Protein AF-A0A0F8SYG4-F1 (afdb_monomer_lite)

Radius of gyration: 44.0 Å; chains: 1; bounding box: 85×54×113 Å

Secondary structure (DSSP, 8-state):
--------HHHHHHHHHHHHHHHHHHHHHHTS--S--TTTS-TTSHHHHHHHTGGGHHIIIIIIIIIIIIIHHHHHHHHHHHHHHHHHHHHHHHHHHHHHHHHHHH----HHHHHHHHHHHHHHHHHHHHHHHHH-

Sequence (136 aa):
VEAAGHEPLFILWLPLIVALAGLAIAFVIYYLRAVKLGPLASMKNPIYKLLYKRYYQHEIYTEFFSIGIVYGVIAFLTQVVDVIVDSIVEGIGILTVGIGEELRKVQTGVVQTYATVIIAGVSLLIILVKLIMEVL

Structure (mmCIF, N/CA/C/O backbone):
data_AF-A0A0F8SYG4-F1
#
_entry.id   AF-A0A0F8SYG4-F1
#
loop_
_atom_site.group_PDB
_atom_site.id
_atom_site.type_symbol
_atom_site.label_atom_id
_atom_site.label_alt_id
_atom_site.label_comp_id
_atom_site.label_asym_id
_atom_site.label_entity_id
_atom_site.label_seq_id
_atom_site.pdbx_PDB_ins_code
_atom_site.Cartn_x
_atom_site.Cartn_y
_atom_site.Cartn_z
_atom_site.occupancy
_atom_site.B_iso_or_equiv
_atom_site.auth_seq_id
_atom_site.auth_comp_id
_atom_site.auth_asym_id
_atom_site.auth_atom_id
_atom_site.pdbx_PDB_model_num
ATOM 1 N N . VAL A 1 1 ? 44.915 42.427 -29.649 1.00 48.75 1 VAL A N 1
ATOM 2 C CA . VAL A 1 1 ? 43.768 41.527 -29.395 1.00 48.75 1 VAL A CA 1
ATOM 3 C C . VAL A 1 1 ? 43.508 40.806 -30.698 1.00 48.75 1 VAL A C 1
ATOM 5 O O . VAL A 1 1 ? 42.733 41.304 -31.488 1.00 48.75 1 VAL A O 1
ATOM 8 N N . GLU A 1 2 ? 44.262 39.749 -31.004 1.00 48.88 2 GLU A N 1
ATOM 9 C CA . GLU A 1 2 ? 44.123 39.049 -32.290 1.00 48.88 2 GLU A CA 1
ATOM 10 C C . GLU A 1 2 ? 44.947 37.760 -32.278 1.00 48.88 2 GLU A C 1
ATOM 12 O O . GLU A 1 2 ? 46.169 37.789 -32.370 1.00 48.88 2 GLU A O 1
ATOM 17 N N . ALA A 1 3 ? 44.252 36.641 -32.090 1.00 49.22 3 ALA A N 1
ATOM 18 C CA . ALA A 1 3 ? 44.645 35.295 -32.506 1.00 49.22 3 ALA A CA 1
ATOM 19 C C . ALA A 1 3 ? 43.417 34.389 -32.316 1.00 49.22 3 ALA A C 1
ATOM 21 O O . ALA A 1 3 ? 43.429 33.449 -31.525 1.00 49.22 3 ALA A O 1
ATOM 22 N N . ALA A 1 4 ? 42.308 34.725 -32.984 1.00 56.09 4 ALA A N 1
ATOM 23 C CA . ALA A 1 4 ? 41.201 33.787 -33.125 1.00 56.09 4 ALA A CA 1
ATOM 24 C C . ALA A 1 4 ? 41.700 32.655 -34.036 1.00 56.09 4 ALA A C 1
ATOM 26 O O . ALA A 1 4 ? 41.889 32.845 -35.241 1.00 56.09 4 ALA A O 1
ATOM 27 N N . GLY A 1 5 ? 42.033 31.514 -33.429 1.00 57.94 5 GLY A N 1
ATOM 28 C CA . GLY A 1 5 ? 42.389 30.301 -34.155 1.00 57.94 5 GLY A CA 1
ATOM 29 C C . GLY A 1 5 ? 41.260 29.976 -35.121 1.00 57.94 5 GLY A C 1
ATOM 30 O O . GLY A 1 5 ? 40.111 29.877 -34.709 1.00 57.94 5 GLY A O 1
ATOM 31 N N . HIS A 1 6 ? 41.572 29.888 -36.412 1.00 63.78 6 HIS A N 1
ATOM 32 C CA . HIS A 1 6 ? 40.572 29.556 -37.416 1.00 63.78 6 HIS A CA 1
ATOM 33 C C . HIS A 1 6 ? 40.028 28.164 -37.090 1.00 63.78 6 HIS A C 1
ATOM 35 O O . HIS A 1 6 ? 40.783 27.188 -37.129 1.00 63.78 6 HIS A O 1
ATOM 41 N N . GLU A 1 7 ? 38.739 28.074 -36.754 1.00 68.81 7 GLU A N 1
ATOM 42 C CA . GLU A 1 7 ? 38.042 26.793 -36.650 1.00 68.81 7 GLU A CA 1
ATOM 43 C C . GLU A 1 7 ? 38.329 26.019 -37.949 1.00 68.81 7 GLU A C 1
ATOM 45 O O . GLU A 1 7 ? 38.155 26.582 -39.039 1.00 68.81 7 GLU A O 1
ATOM 50 N N . PRO A 1 8 ? 38.773 24.753 -37.900 1.00 83.12 8 PRO A N 1
ATOM 51 C CA . PRO A 1 8 ? 38.975 23.982 -39.113 1.00 83.12 8 PRO A CA 1
ATOM 52 C C . PRO A 1 8 ? 37.656 23.943 -39.888 1.00 83.12 8 PRO A C 1
ATOM 54 O O . PRO A 1 8 ? 36.673 23.383 -39.402 1.00 83.12 8 PRO A O 1
ATOM 57 N N . LEU A 1 9 ? 37.632 24.510 -41.100 1.00 82.50 9 LEU A N 1
ATOM 58 C CA . LEU A 1 9 ? 36.432 24.570 -41.949 1.00 82.50 9 LEU A CA 1
ATOM 59 C C . LEU A 1 9 ? 35.771 23.191 -42.101 1.00 82.50 9 LEU A C 1
ATOM 61 O O . LEU A 1 9 ? 34.555 23.077 -42.195 1.00 82.50 9 LEU A O 1
ATOM 65 N N . PHE A 1 10 ? 36.567 22.124 -42.056 1.00 84.25 10 PHE A N 1
ATOM 66 C CA . PHE A 1 10 ? 36.082 20.751 -42.050 1.00 84.25 10 PHE A CA 1
ATOM 67 C C . PHE A 1 10 ? 35.112 20.446 -40.897 1.00 84.25 10 PHE A C 1
ATOM 69 O O . PHE A 1 10 ? 34.056 19.871 -41.139 1.00 84.25 10 PHE A O 1
ATOM 76 N N . ILE A 1 11 ? 35.425 20.855 -39.664 1.00 86.12 11 ILE A N 1
ATOM 77 C CA . ILE A 1 11 ? 34.572 20.616 -38.486 1.00 86.12 11 ILE A CA 1
ATOM 78 C C . ILE A 1 11 ? 33.264 21.405 -38.607 1.00 86.12 11 ILE A C 1
ATOM 80 O O . ILE A 1 11 ? 32.211 20.899 -38.226 1.00 86.12 11 ILE A O 1
ATOM 84 N N . LEU A 1 12 ? 33.320 22.602 -39.201 1.00 88.44 12 LEU A N 1
ATOM 85 C CA . LEU A 1 12 ? 32.145 23.437 -39.447 1.00 88.44 12 LEU A CA 1
ATOM 86 C C . LEU A 1 12 ? 31.147 22.760 -40.404 1.00 88.44 12 LEU A C 1
ATOM 88 O O . LEU A 1 12 ? 29.944 22.771 -40.153 1.00 88.44 12 LEU A O 1
ATOM 92 N N . TRP A 1 13 ? 31.636 22.146 -41.486 1.00 92.00 13 TRP A N 1
ATOM 93 C CA . TRP A 1 13 ? 30.783 21.531 -42.514 1.00 92.00 13 TRP A CA 1
ATOM 94 C C . TRP A 1 13 ? 30.441 20.058 -42.252 1.00 92.00 13 TRP A C 1
ATOM 96 O O . TRP A 1 13 ? 29.491 19.536 -42.841 1.00 92.00 13 TRP A O 1
ATOM 106 N N . LEU A 1 14 ? 31.171 19.378 -41.363 1.00 92.75 14 LEU A N 1
ATOM 107 C CA . LEU A 1 14 ? 31.006 17.948 -41.094 1.00 92.75 14 LEU A CA 1
ATOM 108 C C . LEU A 1 14 ? 29.569 17.548 -40.692 1.00 92.75 14 LEU A C 1
ATOM 110 O O . LEU A 1 14 ? 29.062 16.587 -41.274 1.00 92.75 14 LEU A O 1
ATOM 114 N N . PRO A 1 15 ? 28.861 18.258 -39.786 1.00 93.69 15 PRO A N 1
ATOM 115 C CA . PRO A 1 15 ? 27.489 17.897 -39.426 1.00 93.69 15 PRO A CA 1
ATOM 116 C C . PRO A 1 15 ? 26.529 17.972 -40.615 1.00 93.69 15 PRO A C 1
ATOM 118 O O . PRO A 1 15 ? 25.674 17.101 -40.766 1.00 93.69 15 PRO A O 1
ATOM 121 N N . LEU A 1 16 ? 26.696 18.975 -41.488 1.00 94.25 16 LEU A N 1
ATOM 122 C CA . LEU A 1 16 ? 25.871 19.140 -42.684 1.00 94.25 16 LEU A CA 1
ATOM 123 C C . LEU A 1 16 ? 26.106 17.992 -43.671 1.00 94.25 16 LEU A C 1
ATOM 125 O O . LEU A 1 16 ? 25.148 17.410 -44.178 1.00 94.25 16 LEU A O 1
ATOM 129 N N . ILE A 1 17 ? 27.370 17.632 -43.904 1.00 95.12 17 ILE A N 1
ATOM 130 C CA . ILE A 1 17 ? 27.740 16.523 -44.792 1.00 95.12 17 ILE A CA 1
ATOM 131 C C . ILE A 1 17 ? 27.170 15.201 -44.263 1.00 95.12 17 ILE A C 1
ATOM 133 O O . ILE A 1 17 ? 26.552 14.455 -45.021 1.00 95.12 17 ILE A O 1
ATOM 137 N N . VAL A 1 18 ? 27.327 14.920 -42.965 1.00 96.25 18 VAL A N 1
ATOM 138 C CA . VAL A 1 18 ? 26.820 13.687 -42.339 1.00 96.25 18 VAL A CA 1
ATOM 139 C C . VAL A 1 18 ? 25.290 13.640 -42.357 1.00 96.25 18 VAL A C 1
ATOM 141 O O . VAL A 1 18 ? 24.720 12.590 -42.657 1.00 96.25 18 VAL A O 1
ATOM 144 N N . ALA A 1 19 ? 24.614 14.762 -42.102 1.00 96.00 19 ALA A N 1
ATOM 145 C CA . ALA A 1 19 ? 23.157 14.843 -42.165 1.00 96.00 19 ALA A CA 1
ATOM 146 C C . ALA A 1 19 ? 22.630 14.587 -43.587 1.00 96.00 19 ALA A C 1
ATOM 148 O O . ALA A 1 19 ? 21.712 13.784 -43.764 1.00 96.00 19 ALA A O 1
ATOM 149 N N . LEU A 1 20 ? 23.235 15.212 -44.605 1.00 97.00 20 LEU A N 1
ATOM 150 C CA . LEU A 1 20 ? 22.866 14.999 -46.008 1.00 97.00 20 LEU A CA 1
ATOM 151 C C . LEU A 1 20 ? 23.157 13.564 -46.463 1.00 97.00 20 LEU A C 1
ATOM 153 O O . LEU A 1 20 ? 22.326 12.961 -47.141 1.00 97.00 20 LEU A O 1
ATOM 157 N N . ALA A 1 21 ? 24.288 12.988 -46.050 1.00 96.31 21 ALA A N 1
ATOM 158 C CA . ALA A 1 21 ? 24.612 11.591 -46.324 1.00 96.31 21 ALA A CA 1
ATOM 159 C C . ALA A 1 21 ? 23.595 10.638 -45.672 1.00 96.31 21 ALA A C 1
ATOM 161 O O . ALA A 1 21 ? 23.091 9.729 -46.332 1.00 96.31 21 ALA A O 1
ATOM 162 N N . GLY A 1 22 ? 23.233 10.872 -44.407 1.00 95.00 22 GLY A N 1
ATOM 163 C CA . GLY A 1 22 ? 22.210 10.096 -43.704 1.00 95.00 22 GLY A CA 1
ATOM 164 C C . GLY A 1 22 ? 20.837 10.185 -44.376 1.00 95.00 22 GLY A C 1
ATOM 165 O O . GLY A 1 22 ? 20.169 9.164 -44.557 1.00 95.00 22 GLY A O 1
ATOM 166 N N . LEU A 1 23 ? 20.445 11.383 -44.819 1.00 95.62 23 LEU A N 1
ATOM 167 C CA . LEU A 1 23 ? 19.205 11.601 -45.562 1.00 95.62 23 LEU A CA 1
ATOM 168 C C . LEU A 1 23 ? 19.214 10.873 -46.913 1.00 95.62 23 LEU A C 1
ATOM 170 O O . LEU A 1 23 ? 18.232 10.215 -47.254 1.00 95.62 23 LEU A O 1
ATOM 174 N N . ALA A 1 24 ? 20.321 10.943 -47.657 1.00 94.81 24 ALA A N 1
ATOM 175 C CA . ALA A 1 24 ? 20.473 10.237 -48.928 1.00 94.81 24 ALA A CA 1
ATOM 176 C C . ALA A 1 24 ? 20.364 8.713 -48.743 1.00 94.81 24 ALA A C 1
ATOM 178 O O . ALA A 1 24 ? 19.642 8.051 -49.490 1.00 94.81 24 ALA A O 1
ATOM 179 N N . ILE A 1 25 ? 21.007 8.160 -47.708 1.00 92.25 25 ILE A N 1
ATOM 180 C CA . ILE A 1 25 ? 20.910 6.735 -47.356 1.00 92.25 25 ILE A CA 1
ATOM 181 C C . ILE A 1 25 ? 19.456 6.357 -47.038 1.00 92.25 25 ILE A C 1
ATOM 183 O O . ILE A 1 25 ? 18.941 5.374 -47.576 1.00 92.25 25 ILE A O 1
ATOM 187 N N . ALA A 1 26 ? 18.764 7.149 -46.215 1.00 90.81 26 ALA A N 1
ATOM 188 C CA . ALA A 1 26 ? 17.359 6.911 -45.894 1.00 90.81 26 ALA A CA 1
ATOM 189 C C . ALA A 1 26 ? 16.465 6.977 -47.146 1.00 90.81 26 ALA A C 1
ATOM 191 O O . ALA A 1 26 ? 15.603 6.117 -47.329 1.00 90.81 26 ALA A O 1
ATOM 192 N N . PHE A 1 27 ? 16.697 7.939 -48.041 1.00 92.88 27 PHE A N 1
ATOM 193 C CA . PHE A 1 27 ? 15.947 8.078 -49.289 1.00 92.88 27 PHE A CA 1
ATOM 194 C C . PHE A 1 27 ? 16.100 6.843 -50.188 1.00 92.88 27 PHE A C 1
ATOM 196 O O . PHE A 1 27 ? 15.108 6.278 -50.647 1.00 92.88 27 PHE A O 1
ATOM 203 N N . VAL A 1 28 ? 17.325 6.351 -50.382 1.00 92.00 28 VAL A N 1
ATOM 204 C CA . VAL A 1 28 ? 17.577 5.143 -51.186 1.00 92.00 28 VAL A CA 1
ATOM 205 C C . VAL A 1 28 ? 16.905 3.904 -50.576 1.00 92.00 28 VAL A C 1
ATOM 207 O O . VAL A 1 28 ? 16.322 3.088 -51.295 1.00 92.00 28 VAL A O 1
ATOM 210 N N . ILE A 1 29 ? 16.949 3.766 -49.250 1.00 88.44 29 ILE A N 1
ATOM 211 C CA . ILE A 1 29 ? 16.389 2.606 -48.546 1.00 88.44 29 ILE A CA 1
ATOM 212 C C . ILE A 1 29 ? 14.853 2.623 -48.553 1.00 88.44 29 ILE A C 1
ATOM 214 O O . ILE A 1 29 ? 14.239 1.605 -48.872 1.00 88.44 29 ILE A O 1
ATOM 218 N N . TYR A 1 30 ? 14.224 3.754 -48.217 1.00 87.25 30 TYR A N 1
ATOM 219 C CA . TYR A 1 30 ? 12.771 3.830 -48.017 1.00 87.25 30 TYR A CA 1
ATOM 220 C C . TYR A 1 30 ? 11.993 4.237 -49.274 1.00 87.25 30 TYR A C 1
ATOM 222 O O . TYR A 1 30 ? 10.942 3.652 -49.542 1.00 87.25 30 TYR A O 1
ATOM 230 N N . TYR A 1 31 ? 12.490 5.209 -50.050 1.00 89.44 31 TYR A N 1
ATOM 231 C CA . TYR A 1 31 ? 11.798 5.714 -51.243 1.00 89.44 31 TYR A CA 1
ATOM 232 C C . TYR A 1 31 ? 12.076 4.838 -52.466 1.00 89.44 31 TYR A C 1
ATOM 234 O O . TYR A 1 31 ? 11.143 4.325 -53.081 1.00 89.44 31 TYR A O 1
ATOM 242 N N . LEU A 1 32 ? 13.354 4.592 -52.778 1.00 87.12 32 LEU A N 1
ATOM 243 C CA . LEU A 1 32 ? 13.734 3.748 -53.921 1.00 87.12 32 LEU A CA 1
ATOM 244 C C . LEU A 1 32 ? 13.590 2.246 -53.636 1.00 87.12 32 LEU A C 1
ATOM 246 O O . LEU A 1 32 ? 13.665 1.444 -54.564 1.00 87.12 32 LEU A O 1
ATOM 250 N N . ARG A 1 33 ? 13.386 1.855 -52.366 1.00 81.50 33 ARG A N 1
ATOM 251 C CA . ARG A 1 33 ? 13.254 0.454 -51.917 1.00 81.50 33 ARG A CA 1
ATOM 252 C C . ARG A 1 33 ? 14.369 -0.455 -52.450 1.00 81.50 33 ARG A C 1
ATOM 254 O O . ARG A 1 33 ? 14.152 -1.642 -52.687 1.00 81.50 33 ARG A O 1
ATOM 261 N N . ALA A 1 34 ? 15.573 0.093 -52.624 1.00 75.88 34 ALA A N 1
ATOM 262 C CA . ALA A 1 34 ? 16.692 -0.610 -53.250 1.00 75.88 34 ALA A CA 1
ATOM 263 C C . ALA A 1 34 ? 17.232 -1.772 -52.391 1.00 75.88 34 ALA A C 1
ATOM 265 O O . ALA A 1 34 ? 17.929 -2.649 -52.897 1.00 75.88 34 ALA A O 1
ATOM 266 N N . VAL A 1 35 ? 16.904 -1.800 -51.092 1.00 78.00 35 VAL A N 1
ATOM 267 C CA . VAL A 1 35 ? 17.412 -2.779 -50.123 1.00 78.00 35 VAL A CA 1
ATOM 268 C C . VAL A 1 35 ? 16.265 -3.575 -49.503 1.00 78.00 35 VAL A C 1
ATOM 270 O O . VAL A 1 35 ? 15.316 -3.016 -48.951 1.00 78.00 35 VAL A O 1
ATOM 273 N N . LYS A 1 36 ? 16.374 -4.908 -49.524 1.00 75.25 36 LYS A N 1
ATOM 274 C CA . LYS A 1 36 ? 15.452 -5.798 -48.805 1.00 75.25 36 LYS A CA 1
ATOM 275 C C . LYS A 1 36 ? 15.772 -5.771 -47.308 1.00 75.25 36 LYS A C 1
ATOM 277 O O . LYS A 1 36 ? 16.655 -6.483 -46.842 1.00 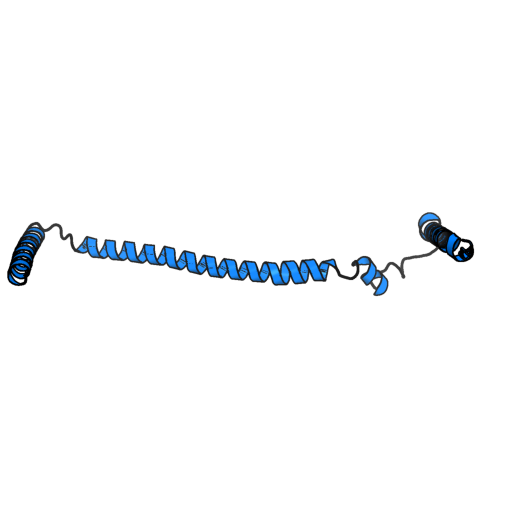75.25 36 LYS A O 1
ATOM 282 N N . LEU A 1 37 ? 15.017 -4.982 -46.547 1.00 75.00 37 LEU A N 1
ATOM 283 C CA . LEU A 1 37 ? 15.152 -4.860 -45.087 1.00 75.00 37 LEU A CA 1
ATOM 284 C C . LEU A 1 37 ? 14.709 -6.103 -44.302 1.00 75.00 37 LEU A C 1
ATOM 286 O O . LEU A 1 37 ? 14.980 -6.170 -43.111 1.00 75.00 37 LEU A O 1
ATOM 290 N N . GLY A 1 38 ? 14.048 -7.081 -44.927 1.00 73.12 38 GLY A N 1
ATOM 291 C CA . GLY A 1 38 ? 13.434 -8.228 -44.237 1.00 73.12 38 GLY A CA 1
ATOM 292 C C . GLY A 1 38 ? 14.320 -8.935 -43.192 1.00 73.12 38 GLY A C 1
ATOM 293 O O . GLY A 1 38 ? 13.833 -9.197 -42.094 1.00 73.12 38 GLY A O 1
ATOM 294 N N . PRO A 1 39 ? 15.610 -9.215 -43.466 1.00 71.31 39 PRO A N 1
ATOM 295 C CA . PRO A 1 39 ? 16.501 -9.836 -42.482 1.00 71.31 39 PRO A CA 1
ATOM 296 C C . PRO A 1 39 ? 16.986 -8.871 -41.386 1.00 71.31 39 PRO A C 1
ATOM 298 O O . PRO A 1 39 ? 17.193 -9.293 -40.249 1.00 71.31 39 PRO A O 1
ATOM 301 N N . LEU A 1 40 ? 17.175 -7.584 -41.709 1.00 75.50 40 LEU A N 1
ATOM 302 C CA . LEU A 1 40 ? 17.696 -6.574 -40.777 1.00 75.50 40 LEU A CA 1
ATOM 303 C C . LEU A 1 40 ? 16.607 -6.011 -39.856 1.00 75.50 40 LEU A C 1
ATOM 305 O O . LEU A 1 40 ? 16.849 -5.832 -38.667 1.00 75.50 40 LEU A O 1
ATOM 309 N N . ALA A 1 41 ? 15.408 -5.778 -40.384 1.00 79.19 41 ALA A N 1
ATOM 310 C CA . ALA A 1 41 ? 14.231 -5.300 -39.664 1.00 79.19 41 ALA A CA 1
ATOM 311 C C . ALA A 1 41 ? 13.399 -6.470 -39.109 1.00 79.19 41 ALA A C 1
ATOM 313 O O . ALA A 1 41 ? 12.175 -6.500 -39.216 1.00 79.19 41 ALA A O 1
ATOM 314 N N . SER A 1 42 ? 14.077 -7.476 -38.558 1.00 82.88 42 SER A N 1
ATOM 315 C CA . SER A 1 42 ? 13.444 -8.657 -37.977 1.00 82.88 42 SER A CA 1
ATOM 316 C C . SER A 1 42 ? 13.583 -8.649 -36.463 1.00 82.88 42 SER A C 1
ATOM 318 O O . SER A 1 42 ? 14.665 -8.401 -35.935 1.00 82.88 42 SER A O 1
ATOM 320 N N . MET A 1 43 ? 12.521 -9.038 -35.753 1.00 80.94 43 MET A N 1
ATOM 321 C CA . MET A 1 43 ? 12.548 -9.245 -34.295 1.00 80.94 43 MET A CA 1
ATOM 322 C C . MET A 1 43 ? 13.517 -10.347 -33.847 1.00 80.94 43 MET A C 1
ATOM 324 O O . MET A 1 43 ? 13.833 -10.442 -32.662 1.00 80.94 43 MET A O 1
ATOM 328 N N . LYS A 1 44 ? 14.007 -11.171 -34.785 1.00 85.81 44 LYS A N 1
ATOM 329 C CA . LYS A 1 44 ? 15.073 -12.149 -34.530 1.00 85.81 44 LYS A CA 1
ATOM 330 C C . LYS A 1 44 ? 16.452 -11.495 -34.390 1.00 85.81 44 LYS A C 1
ATOM 332 O O . LYS A 1 44 ? 17.331 -12.093 -33.780 1.00 85.81 44 LYS A O 1
ATOM 337 N N . ASN A 1 45 ? 16.654 -10.292 -34.935 1.00 87.00 45 ASN A N 1
ATOM 338 C CA . ASN A 1 45 ? 17.909 -9.565 -34.792 1.00 87.00 45 ASN A CA 1
ATOM 339 C C . ASN A 1 45 ? 17.952 -8.874 -33.412 1.00 87.00 45 ASN A C 1
ATOM 341 O O . ASN A 1 45 ? 17.095 -8.028 -33.132 1.00 87.00 45 ASN A O 1
ATOM 345 N N . PRO A 1 46 ? 18.940 -9.188 -32.553 1.00 87.75 46 PRO A N 1
ATOM 346 C CA . PRO A 1 46 ? 19.020 -8.630 -31.205 1.00 87.75 46 PRO A CA 1
ATOM 347 C C . PRO A 1 46 ? 19.200 -7.106 -31.193 1.00 87.75 46 PRO A C 1
ATOM 349 O O . PRO A 1 46 ? 18.638 -6.444 -30.323 1.00 87.75 46 PRO A O 1
ATOM 352 N N . ILE A 1 47 ? 19.914 -6.535 -32.170 1.00 89.25 47 ILE A N 1
ATOM 353 C CA . ILE A 1 47 ? 20.150 -5.085 -32.265 1.00 89.25 47 ILE A CA 1
ATOM 354 C C . ILE A 1 47 ? 18.854 -4.367 -32.637 1.00 89.25 47 ILE A C 1
ATOM 356 O O . ILE A 1 47 ? 18.465 -3.400 -31.985 1.00 89.25 47 ILE A O 1
ATOM 360 N N . TYR A 1 48 ? 18.150 -4.873 -33.654 1.00 89.12 48 TYR A N 1
ATOM 361 C CA . TYR A 1 48 ? 16.859 -4.318 -34.054 1.00 89.12 48 TYR A CA 1
ATOM 362 C C . TYR A 1 48 ? 15.847 -4.412 -32.912 1.00 89.12 48 TYR A C 1
ATOM 364 O O . TYR A 1 48 ? 15.181 -3.429 -32.609 1.00 89.12 48 TYR A O 1
ATOM 372 N N . LYS A 1 49 ? 15.786 -5.556 -32.218 1.00 90.88 49 LYS A N 1
ATOM 373 C CA . LYS A 1 49 ? 14.916 -5.751 -31.053 1.00 90.88 49 LYS A CA 1
ATOM 374 C C . LYS A 1 49 ? 15.225 -4.760 -29.925 1.00 90.88 49 LYS A C 1
ATOM 376 O O . LYS A 1 49 ? 14.292 -4.210 -29.347 1.00 90.88 49 LYS A O 1
ATOM 381 N N . LEU A 1 50 ? 16.504 -4.522 -29.622 1.00 92.25 50 LEU A N 1
ATOM 382 C CA . LEU A 1 50 ? 16.932 -3.571 -28.591 1.00 92.25 50 LEU A CA 1
ATOM 383 C C . LEU A 1 50 ? 16.503 -2.136 -28.929 1.00 92.25 50 LEU A C 1
ATOM 385 O O . LEU A 1 50 ? 15.899 -1.465 -28.093 1.00 92.25 50 LEU A O 1
ATOM 389 N N . LEU A 1 51 ? 16.776 -1.687 -30.158 1.00 91.56 51 LEU A N 1
ATOM 390 C CA . LEU A 1 51 ? 16.397 -0.351 -30.629 1.00 91.56 51 LEU A CA 1
ATOM 391 C C . LEU A 1 51 ? 14.874 -0.193 -30.713 1.00 91.56 51 LEU A C 1
ATOM 393 O O . LEU A 1 51 ? 14.332 0.821 -30.280 1.00 91.56 51 LEU A O 1
ATOM 397 N N . TYR A 1 52 ? 14.177 -1.217 -31.212 1.00 91.06 52 TYR A N 1
ATOM 398 C CA . TYR A 1 52 ? 12.719 -1.240 -31.311 1.00 91.06 52 TYR A CA 1
ATOM 399 C C . TYR A 1 52 ? 12.055 -1.129 -29.936 1.00 91.06 52 TYR A C 1
ATOM 401 O O . TYR A 1 52 ? 11.126 -0.344 -29.760 1.00 91.06 52 TYR A O 1
ATOM 409 N N . LYS A 1 53 ? 12.575 -1.852 -28.938 1.00 91.94 53 LYS A N 1
ATOM 410 C CA . LYS A 1 53 ? 12.123 -1.762 -27.542 1.00 91.94 53 LYS A CA 1
ATOM 411 C C . LYS A 1 53 ? 12.668 -0.545 -26.790 1.00 91.94 53 LYS A C 1
ATOM 413 O O . LYS A 1 53 ? 12.565 -0.498 -25.570 1.00 91.94 53 LYS A O 1
ATOM 418 N N . ARG A 1 54 ? 13.265 0.437 -27.478 1.00 91.31 54 ARG A N 1
ATOM 419 C CA . ARG A 1 54 ? 13.833 1.651 -26.861 1.00 91.31 54 ARG A CA 1
ATOM 420 C C . ARG A 1 54 ? 14.723 1.310 -25.658 1.00 91.31 54 ARG A C 1
ATOM 422 O O . ARG A 1 54 ? 14.538 1.840 -24.567 1.00 91.31 54 ARG A O 1
ATOM 429 N N . TYR A 1 55 ? 15.644 0.367 -25.851 1.00 91.88 55 TYR A N 1
ATOM 430 C CA . TYR A 1 55 ? 16.566 -0.117 -24.816 1.00 91.88 55 TYR A CA 1
ATOM 431 C C . TYR A 1 55 ? 15.891 -0.743 -23.581 1.00 91.88 55 TYR A C 1
ATOM 433 O O . TYR A 1 55 ? 16.482 -0.761 -22.507 1.00 91.88 55 TYR A O 1
ATOM 441 N N . TYR A 1 56 ? 14.675 -1.282 -23.727 1.00 92.25 56 TYR A N 1
ATOM 442 C CA . TYR A 1 56 ? 13.870 -1.847 -22.632 1.00 92.25 56 TYR A CA 1
ATOM 443 C C . TYR A 1 56 ? 13.578 -0.851 -21.501 1.00 92.25 56 TYR A C 1
ATOM 445 O O . TYR A 1 56 ? 13.283 -1.235 -20.369 1.00 92.25 56 TYR A O 1
ATOM 453 N N . GLN A 1 57 ? 13.677 0.449 -21.791 1.00 92.50 57 GLN A N 1
ATOM 454 C CA . GLN A 1 57 ? 13.497 1.490 -20.789 1.00 92.50 57 GLN A CA 1
ATOM 455 C C . GLN A 1 57 ? 12.092 1.421 -20.175 1.00 92.50 57 GLN A C 1
ATOM 457 O O . GLN A 1 57 ? 11.935 1.568 -18.966 1.00 92.50 57 GLN A O 1
ATOM 462 N N . HIS A 1 58 ? 11.070 1.165 -20.992 1.00 92.00 58 HIS A N 1
ATOM 463 C CA . HIS A 1 58 ? 9.696 1.085 -20.509 1.00 92.00 58 HIS A CA 1
ATOM 464 C C . HIS A 1 58 ? 9.470 -0.136 -19.610 1.00 92.00 58 HIS A C 1
ATOM 466 O O . HIS A 1 58 ? 8.935 0.005 -18.512 1.00 92.00 58 HIS A O 1
ATOM 472 N N . GLU A 1 59 ? 9.933 -1.313 -20.027 1.00 91.69 59 GLU A N 1
ATOM 473 C CA . GLU A 1 59 ? 9.788 -2.552 -19.260 1.00 91.69 59 GLU A CA 1
ATOM 474 C C . GLU A 1 59 ? 10.508 -2.472 -17.905 1.00 91.69 59 GLU A C 1
ATOM 476 O O . GLU A 1 59 ? 9.990 -2.925 -16.886 1.00 91.69 59 GLU A O 1
ATOM 481 N N . ILE A 1 60 ? 11.682 -1.836 -17.853 1.00 92.12 60 ILE A N 1
ATOM 482 C CA . ILE A 1 60 ? 12.420 -1.677 -16.595 1.00 92.12 60 ILE A CA 1
ATOM 483 C C . ILE A 1 60 ? 11.714 -0.669 -15.678 1.00 92.12 60 ILE A C 1
ATOM 485 O O . ILE A 1 60 ? 11.395 -0.983 -14.532 1.00 92.12 60 ILE A O 1
ATOM 489 N N . TYR A 1 61 ? 11.456 0.553 -16.144 1.00 91.00 61 TYR A N 1
ATOM 490 C CA . TYR A 1 61 ? 10.968 1.610 -15.250 1.00 91.00 61 TYR A CA 1
ATOM 491 C C . TYR A 1 61 ? 9.474 1.509 -14.944 1.00 91.00 61 TYR A C 1
ATOM 493 O O . TYR A 1 61 ? 9.043 1.751 -13.813 1.00 91.00 61 TYR A O 1
ATOM 501 N N . THR A 1 62 ? 8.665 1.174 -15.940 1.00 90.31 62 THR A N 1
ATOM 502 C CA . THR A 1 62 ? 7.214 1.136 -15.777 1.00 90.31 62 THR A CA 1
ATOM 503 C C . THR A 1 62 ? 6.766 -0.225 -15.270 1.00 90.31 62 THR A C 1
ATOM 505 O O . THR A 1 62 ? 6.156 -0.298 -14.205 1.00 90.31 62 THR A O 1
ATOM 508 N N . GLU A 1 63 ? 7.089 -1.307 -15.977 1.00 92.12 63 GLU A N 1
ATOM 509 C CA . GLU A 1 63 ? 6.572 -2.629 -15.604 1.00 92.12 63 GLU A CA 1
ATOM 510 C C . GLU A 1 63 ? 7.249 -3.162 -14.338 1.00 92.12 63 GLU A C 1
ATOM 512 O O . GLU A 1 63 ? 6.566 -3.527 -13.381 1.00 92.12 63 GLU A O 1
ATOM 517 N N . PHE A 1 64 ? 8.582 -3.158 -14.285 1.00 91.62 64 PHE A N 1
ATOM 518 C CA . PHE A 1 64 ? 9.298 -3.725 -13.144 1.00 91.62 64 PHE A CA 1
ATOM 519 C C . PHE A 1 64 ? 9.271 -2.809 -11.911 1.00 91.62 64 PHE A C 1
ATOM 521 O O . PHE 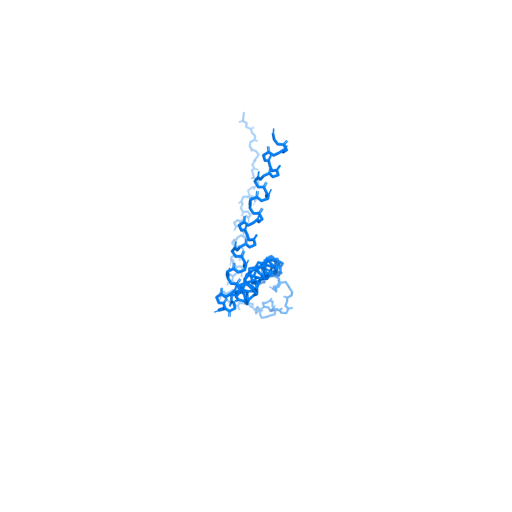A 1 64 ? 8.807 -3.225 -10.849 1.00 91.62 64 PHE A O 1
ATOM 528 N N . PHE A 1 65 ? 9.725 -1.557 -12.029 1.00 92.50 65 PHE A N 1
ATOM 529 C CA . PHE A 1 65 ? 9.783 -0.664 -10.866 1.00 92.50 65 PHE A CA 1
ATOM 530 C C . PHE A 1 65 ? 8.406 -0.151 -10.441 1.00 92.50 65 PHE A C 1
ATOM 532 O O . PHE A 1 65 ? 8.033 -0.296 -9.278 1.00 92.50 65 PHE A O 1
ATOM 539 N N . SER A 1 66 ? 7.647 0.457 -11.355 1.00 93.19 66 SER A N 1
ATOM 540 C CA . SER A 1 66 ? 6.410 1.147 -10.970 1.00 93.19 66 SER A CA 1
ATOM 541 C C . SER A 1 66 ? 5.286 0.163 -10.636 1.00 93.19 66 SER A C 1
ATOM 543 O O . SER A 1 66 ? 4.685 0.257 -9.569 1.00 93.19 66 SER A O 1
ATOM 545 N N . ILE A 1 67 ? 5.008 -0.803 -11.514 1.00 92.06 67 ILE A N 1
ATOM 546 C CA . ILE A 1 67 ? 3.924 -1.772 -11.297 1.00 92.06 67 ILE A CA 1
ATOM 547 C C . ILE A 1 67 ? 4.381 -2.896 -10.361 1.00 92.06 67 ILE A C 1
ATOM 549 O O . ILE A 1 67 ? 3.703 -3.192 -9.381 1.00 92.06 67 ILE A O 1
ATOM 553 N N . GLY A 1 68 ? 5.535 -3.509 -10.632 1.00 89.75 68 GLY A N 1
ATOM 554 C CA . GLY A 1 68 ? 6.013 -4.646 -9.846 1.00 89.75 68 GLY A CA 1
ATOM 555 C C . GLY A 1 68 ? 6.323 -4.281 -8.395 1.00 89.75 68 GLY A C 1
ATOM 556 O O . GLY A 1 68 ? 5.807 -4.910 -7.473 1.00 89.75 68 GLY A O 1
ATOM 557 N N . ILE A 1 69 ? 7.156 -3.260 -8.189 1.00 90.81 69 ILE A N 1
ATOM 558 C CA . ILE A 1 69 ? 7.644 -2.914 -6.850 1.00 90.81 69 ILE A CA 1
ATOM 559 C C . ILE A 1 69 ? 6.724 -1.899 -6.180 1.00 90.81 69 ILE A C 1
ATOM 561 O O . ILE A 1 69 ? 6.174 -2.181 -5.119 1.00 90.81 69 ILE A O 1
ATOM 565 N N . VAL A 1 70 ? 6.550 -0.716 -6.772 1.00 93.06 70 VAL A N 1
ATOM 566 C CA . VAL A 1 70 ? 5.871 0.393 -6.085 1.00 93.06 70 VAL A CA 1
ATOM 567 C C . VAL A 1 70 ? 4.397 0.071 -5.858 1.00 93.06 70 VAL A C 1
ATOM 569 O O . VAL A 1 70 ? 3.933 0.116 -4.720 1.00 93.06 70 VAL A O 1
ATOM 572 N N . TYR A 1 71 ? 3.668 -0.302 -6.911 1.00 94.56 71 TYR A N 1
ATOM 573 C CA . TYR A 1 71 ? 2.247 -0.617 -6.787 1.00 94.56 71 TYR A CA 1
ATOM 574 C C . TYR A 1 71 ? 2.014 -1.866 -5.930 1.00 94.56 71 TYR A C 1
ATOM 576 O O . TYR A 1 71 ? 1.148 -1.843 -5.060 1.00 94.56 71 TYR A O 1
ATOM 584 N N . GLY A 1 72 ? 2.821 -2.918 -6.107 1.00 92.25 72 GLY A N 1
ATOM 585 C CA . GLY A 1 72 ? 2.729 -4.136 -5.298 1.00 92.25 72 GLY A CA 1
ATOM 586 C C . GLY A 1 72 ? 2.920 -3.884 -3.798 1.00 92.25 72 GLY A C 1
ATOM 587 O O . GLY A 1 72 ? 2.124 -4.354 -2.985 1.00 92.25 72 GLY A O 1
ATOM 588 N N . VAL A 1 73 ? 3.932 -3.095 -3.422 1.00 94.19 73 VAL A N 1
ATOM 589 C CA . VAL A 1 73 ? 4.202 -2.758 -2.014 1.00 94.19 73 VAL A CA 1
ATOM 590 C C . VAL A 1 73 ? 3.107 -1.867 -1.434 1.00 94.19 73 VAL A C 1
ATOM 592 O O . VAL A 1 73 ? 2.639 -2.128 -0.327 1.00 94.19 73 VAL A O 1
ATOM 595 N N . ILE A 1 74 ? 2.681 -0.835 -2.168 1.00 95.44 74 ILE A N 1
ATOM 596 C CA . ILE A 1 74 ? 1.628 0.069 -1.694 1.00 95.44 74 ILE A CA 1
ATOM 597 C C . ILE A 1 74 ? 0.320 -0.698 -1.507 1.00 95.44 74 ILE A C 1
ATOM 599 O O . ILE A 1 74 ? -0.273 -0.587 -0.441 1.00 95.44 74 ILE A O 1
ATOM 603 N N . ALA A 1 75 ? -0.085 -1.514 -2.484 1.00 95.25 75 ALA A N 1
ATOM 604 C CA . ALA A 1 75 ? -1.312 -2.303 -2.406 1.00 95.25 75 ALA A CA 1
ATOM 605 C C . ALA A 1 75 ? -1.305 -3.266 -1.207 1.00 95.25 75 ALA A C 1
ATOM 607 O O . ALA A 1 75 ? -2.306 -3.390 -0.503 1.00 95.25 75 ALA A O 1
ATOM 608 N N . PHE A 1 76 ? -0.166 -3.911 -0.939 1.00 95.88 76 PHE A N 1
ATOM 609 C CA . PHE A 1 76 ? -0.020 -4.772 0.232 1.00 95.88 76 PHE A CA 1
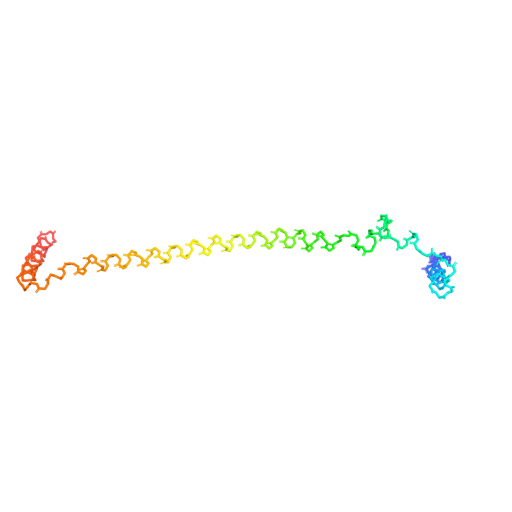ATOM 610 C C . PHE A 1 76 ? -0.145 -3.983 1.541 1.00 95.88 76 PHE A C 1
ATOM 612 O O . PHE A 1 76 ? -0.893 -4.384 2.431 1.00 95.88 76 PHE A O 1
ATOM 619 N N . LEU A 1 77 ? 0.552 -2.849 1.662 1.00 96.19 77 LEU A N 1
ATOM 620 C CA . LEU A 1 77 ? 0.491 -2.026 2.871 1.00 96.19 77 LEU A CA 1
ATOM 621 C C . LEU A 1 77 ? -0.913 -1.473 3.116 1.00 96.19 77 LEU A C 1
ATOM 623 O O . LEU A 1 77 ? -1.380 -1.519 4.252 1.00 96.19 77 LEU A O 1
ATOM 627 N N . THR A 1 78 ? -1.599 -0.992 2.076 1.00 96.25 78 THR A N 1
ATOM 628 C CA . THR A 1 78 ? -2.975 -0.500 2.212 1.00 96.25 78 THR A CA 1
ATOM 629 C C . THR A 1 78 ? -3.911 -1.618 2.644 1.00 96.25 78 THR A C 1
ATOM 631 O O . THR A 1 78 ? -4.667 -1.429 3.584 1.00 96.25 78 THR A O 1
ATOM 634 N N . GLN A 1 79 ? -3.786 -2.813 2.060 1.00 97.12 79 GLN A N 1
ATOM 635 C CA . GLN A 1 79 ? -4.609 -3.956 2.454 1.00 97.12 79 GLN A CA 1
ATOM 636 C C . GLN A 1 79 ? -4.380 -4.362 3.917 1.00 97.12 79 GLN A C 1
ATOM 638 O O . GLN A 1 79 ? -5.336 -4.676 4.623 1.00 97.12 79 GLN A O 1
ATOM 643 N N . VAL A 1 80 ? -3.131 -4.355 4.393 1.00 97.38 80 VAL A N 1
ATOM 644 C CA . VAL A 1 80 ? -2.830 -4.655 5.802 1.00 97.38 80 VAL A CA 1
ATOM 645 C C . VAL A 1 80 ? -3.462 -3.616 6.725 1.00 97.38 80 VAL A C 1
ATOM 647 O O . VAL A 1 80 ? -4.064 -3.985 7.731 1.00 97.38 80 VAL A O 1
ATOM 650 N N . VAL A 1 81 ? -3.339 -2.331 6.389 1.00 97.31 81 VAL A N 1
ATOM 651 C CA . VAL A 1 81 ? -3.926 -1.249 7.188 1.00 97.31 81 VAL A CA 1
ATOM 652 C C . VAL A 1 81 ? -5.449 -1.354 7.210 1.00 97.31 81 VAL A C 1
ATOM 654 O O . VAL A 1 81 ? -6.021 -1.305 8.296 1.00 97.31 81 VAL A O 1
ATOM 657 N N . ASP A 1 82 ? -6.086 -1.566 6.059 1.00 97.38 82 ASP A N 1
ATOM 658 C CA . ASP A 1 82 ? -7.542 -1.692 5.956 1.00 97.38 82 ASP A CA 1
ATOM 659 C C . ASP A 1 82 ? -8.055 -2.855 6.811 1.00 97.38 82 ASP A C 1
ATOM 661 O O . ASP A 1 82 ? -8.940 -2.666 7.639 1.00 97.38 82 ASP A O 1
ATOM 665 N N . VAL A 1 83 ? -7.425 -4.034 6.723 1.00 98.00 83 VAL A N 1
ATOM 666 C CA . VAL A 1 83 ? -7.810 -5.202 7.536 1.00 98.00 83 VAL A CA 1
ATOM 667 C C . VAL A 1 83 ? -7.669 -4.923 9.032 1.00 98.00 83 VAL A C 1
ATOM 669 O O . VAL A 1 83 ? -8.524 -5.337 9.817 1.00 98.00 83 VAL A O 1
ATOM 672 N N . ILE A 1 84 ? -6.603 -4.235 9.451 1.00 97.81 84 ILE A N 1
ATOM 673 C CA . ILE A 1 84 ? -6.400 -3.885 10.863 1.00 97.81 84 ILE A CA 1
ATOM 674 C C . ILE A 1 84 ? -7.493 -2.925 11.334 1.00 97.81 84 ILE A C 1
ATOM 676 O O . ILE A 1 84 ? -8.078 -3.143 12.396 1.00 97.81 84 ILE A O 1
ATOM 680 N N . VAL A 1 85 ? -7.768 -1.873 10.562 1.00 97.44 85 VAL A N 1
ATOM 681 C CA . VAL A 1 85 ? -8.769 -0.861 10.919 1.00 97.44 85 VAL A CA 1
ATOM 682 C C . VAL A 1 85 ? -10.162 -1.481 10.970 1.00 97.44 85 VAL A C 1
ATOM 684 O O . VAL A 1 85 ? -10.849 -1.314 11.979 1.00 97.44 85 VAL A O 1
ATOM 687 N N . ASP A 1 86 ? -10.540 -2.256 9.955 1.00 97.62 86 ASP A N 1
ATOM 688 C CA . ASP A 1 86 ? -11.833 -2.940 9.899 1.00 97.62 86 ASP A CA 1
ATOM 689 C C . ASP A 1 86 ? -12.007 -3.885 11.091 1.00 97.62 86 ASP A C 1
ATOM 691 O O . ASP A 1 86 ? -13.018 -3.819 11.791 1.00 97.62 86 ASP A O 1
ATOM 695 N N . SER A 1 87 ? -10.983 -4.685 11.405 1.00 97.56 87 SER A N 1
ATOM 696 C CA . SER A 1 87 ? -11.023 -5.619 12.539 1.00 97.56 87 SER A CA 1
ATOM 697 C C . SER A 1 87 ? -11.187 -4.903 13.882 1.00 97.56 87 SER A C 1
ATOM 699 O O . SER A 1 87 ? -11.886 -5.394 14.770 1.00 97.56 87 SER A O 1
ATOM 701 N N . ILE A 1 88 ? -10.545 -3.743 14.060 1.00 98.38 88 ILE A N 1
ATOM 702 C CA . ILE A 1 88 ? -10.671 -2.949 15.290 1.00 98.38 88 ILE A CA 1
ATOM 703 C C . ILE A 1 88 ? -12.090 -2.396 15.417 1.00 98.38 88 ILE A C 1
ATOM 705 O O . ILE A 1 88 ? -12.704 -2.515 16.480 1.00 98.38 88 ILE A O 1
ATOM 709 N N . VAL A 1 89 ? -12.614 -1.791 14.349 1.00 98.00 89 VAL A N 1
ATOM 710 C CA . VAL A 1 89 ? -13.949 -1.182 14.357 1.00 98.00 89 VAL A CA 1
ATOM 711 C C . VAL A 1 89 ? -15.022 -2.247 14.575 1.00 98.00 89 VAL A C 1
ATOM 713 O O . VAL A 1 89 ? -15.894 -2.072 15.430 1.00 98.00 89 VAL A O 1
ATOM 716 N N . GLU A 1 90 ? -14.924 -3.376 13.873 1.00 98.19 90 GLU A N 1
ATOM 717 C CA . GLU A 1 90 ? -15.827 -4.512 14.051 1.00 98.19 90 GLU A CA 1
ATOM 718 C C . GLU A 1 90 ? -15.731 -5.086 15.471 1.00 98.19 90 GLU A C 1
ATOM 720 O O . GLU A 1 90 ? -16.756 -5.301 16.122 1.00 98.19 90 GLU A O 1
ATOM 725 N N . GLY A 1 91 ? -14.516 -5.240 16.004 1.00 98.12 91 GLY A N 1
ATOM 726 C CA . GLY A 1 91 ? -14.289 -5.708 17.370 1.00 98.12 91 GLY A CA 1
ATOM 727 C C . GLY A 1 91 ? -14.952 -4.819 18.424 1.00 98.12 91 GLY A C 1
ATOM 728 O O . GLY A 1 91 ? -15.614 -5.324 19.333 1.00 98.12 91 GLY A O 1
ATOM 729 N N . ILE A 1 92 ? -14.845 -3.494 18.289 1.00 98.12 92 ILE A N 1
ATOM 730 C CA . ILE A 1 92 ? -15.528 -2.542 19.181 1.00 98.12 92 ILE A CA 1
ATOM 731 C C . ILE A 1 92 ? -17.050 -2.683 19.063 1.00 98.12 92 ILE A C 1
ATOM 733 O O . ILE A 1 92 ? -17.750 -2.648 20.080 1.00 98.12 92 ILE A O 1
ATOM 737 N N . GLY A 1 93 ? -17.565 -2.871 17.846 1.00 98.06 93 GLY A N 1
ATOM 738 C CA . GLY A 1 93 ? -18.984 -3.118 17.602 1.00 98.06 93 GLY A CA 1
ATOM 739 C C . GLY A 1 93 ? -19.483 -4.361 18.338 1.00 98.06 93 GLY A C 1
ATOM 740 O O . GLY A 1 93 ? -20.434 -4.277 19.118 1.00 98.06 93 GLY A O 1
ATOM 741 N N . ILE A 1 94 ? -18.791 -5.489 18.162 1.00 98.12 94 ILE A N 1
ATOM 742 C CA . ILE A 1 94 ? -19.111 -6.765 18.818 1.00 98.12 94 ILE A CA 1
ATOM 743 C C . ILE A 1 94 ? -19.061 -6.623 20.341 1.00 98.12 94 ILE A C 1
ATOM 745 O O . ILE A 1 94 ? -19.987 -7.055 21.027 1.00 98.12 94 ILE A O 1
ATOM 749 N N . LEU A 1 95 ? -18.019 -5.983 20.881 1.00 98.25 95 LEU A N 1
ATOM 750 C CA . LEU A 1 95 ? -17.885 -5.762 22.323 1.00 98.25 95 LEU A CA 1
ATOM 751 C C . LEU A 1 95 ? -19.035 -4.919 22.876 1.00 98.25 95 LEU A C 1
ATOM 753 O O . LEU A 1 95 ? -19.621 -5.264 23.901 1.00 98.25 95 LEU A O 1
ATOM 757 N N . THR A 1 96 ? -19.383 -3.833 22.189 1.00 97.69 96 THR A N 1
ATOM 758 C CA . THR A 1 96 ? -20.454 -2.925 22.619 1.00 97.69 96 THR A CA 1
ATOM 759 C C . THR A 1 96 ? -21.807 -3.631 22.619 1.00 97.69 96 THR A C 1
ATOM 761 O O . THR A 1 96 ? -22.560 -3.524 23.589 1.00 97.69 96 THR A O 1
ATOM 764 N N . VAL A 1 97 ? -22.106 -4.392 21.561 1.00 97.75 97 VAL A N 1
ATOM 765 C CA . VAL A 1 97 ? -23.339 -5.185 21.469 1.00 97.75 97 VAL A CA 1
ATOM 766 C C . VAL A 1 97 ? -23.368 -6.263 22.549 1.00 97.75 97 VAL A C 1
ATOM 768 O O . VAL A 1 97 ? -24.364 -6.362 23.260 1.00 97.75 97 VAL A O 1
ATOM 771 N N . GLY A 1 98 ? -22.273 -7.004 22.740 1.00 97.69 98 GLY A N 1
ATOM 772 C CA . GLY A 1 98 ? -22.180 -8.044 23.767 1.00 97.69 98 GLY A CA 1
ATOM 773 C C . GLY A 1 98 ? -22.408 -7.499 25.180 1.00 97.69 98 GLY A C 1
ATOM 774 O O . GLY A 1 98 ? -23.185 -8.064 25.947 1.00 97.69 98 GLY A O 1
ATOM 775 N N . ILE A 1 99 ? -21.816 -6.345 25.506 1.00 97.44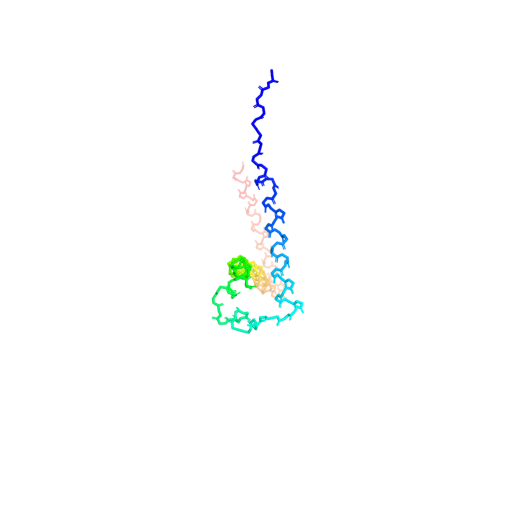 99 ILE A N 1
ATOM 776 C CA . ILE A 1 99 ? -22.076 -5.647 26.774 1.00 97.44 99 ILE A CA 1
ATOM 777 C C . ILE A 1 99 ? -23.562 -5.279 26.892 1.00 97.44 99 ILE A C 1
ATOM 779 O O . ILE A 1 99 ? -24.175 -5.521 27.933 1.00 97.44 99 ILE A O 1
ATOM 783 N N . GLY A 1 100 ? -24.167 -4.734 25.834 1.00 97.12 100 GLY A N 1
ATOM 784 C CA . GLY A 1 100 ? -25.591 -4.394 25.814 1.00 97.12 100 GLY A CA 1
ATOM 785 C C . GLY A 1 100 ? -26.508 -5.604 26.025 1.00 97.12 100 GLY A C 1
ATOM 786 O O . GLY A 1 100 ? -27.494 -5.511 26.761 1.00 97.12 100 GLY A O 1
ATOM 787 N N . GLU A 1 101 ? -26.178 -6.750 25.431 1.00 96.69 101 GLU A N 1
ATOM 788 C CA . GLU A 1 101 ? -26.931 -7.995 25.599 1.00 96.69 101 GLU A CA 1
ATOM 789 C C . GLU A 1 101 ? -26.872 -8.527 27.032 1.00 96.69 101 GLU A C 1
ATOM 791 O O . GLU A 1 101 ? -27.902 -8.962 27.555 1.00 96.69 101 GLU A O 1
ATOM 796 N N . GLU A 1 102 ? -25.711 -8.449 27.687 1.00 95.94 102 GLU A N 1
ATOM 797 C CA . GLU A 1 102 ? -25.576 -8.827 29.096 1.00 95.94 102 GLU A CA 1
ATOM 798 C C . GLU A 1 102 ? -26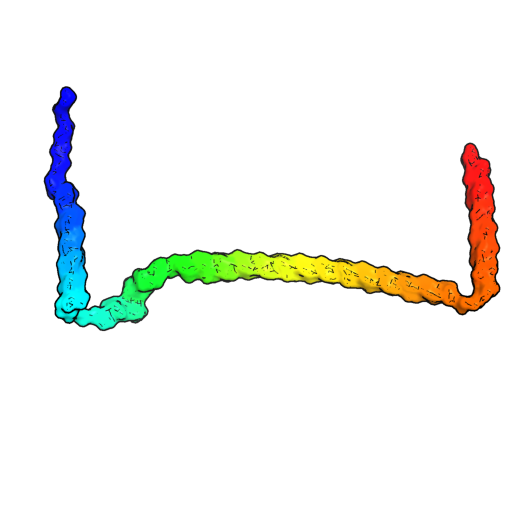.291 -7.838 30.026 1.00 95.94 102 GLU A C 1
ATOM 800 O O . GLU A 1 102 ? -27.055 -8.262 30.898 1.00 95.94 102 GLU A O 1
ATOM 805 N N . LEU A 1 103 ? -26.148 -6.523 29.810 1.00 94.62 103 LEU A N 1
ATOM 806 C CA . LEU A 1 103 ? -26.886 -5.519 30.589 1.00 94.62 103 LEU A CA 1
ATOM 807 C C . LEU A 1 103 ? -28.403 -5.681 30.446 1.00 94.62 103 LEU A C 1
ATOM 809 O O . LEU A 1 103 ? -29.135 -5.483 31.418 1.00 94.62 103 LEU A O 1
ATOM 813 N N . ARG A 1 104 ? -28.896 -6.074 29.267 1.00 93.81 104 ARG A N 1
ATOM 814 C CA . ARG A 1 104 ? -30.328 -6.319 29.053 1.00 93.81 104 ARG A CA 1
ATOM 815 C C . ARG A 1 104 ? -30.865 -7.413 29.977 1.00 93.81 104 ARG A C 1
ATOM 817 O O . ARG A 1 104 ? -31.992 -7.290 30.448 1.00 93.81 104 ARG A O 1
ATOM 824 N N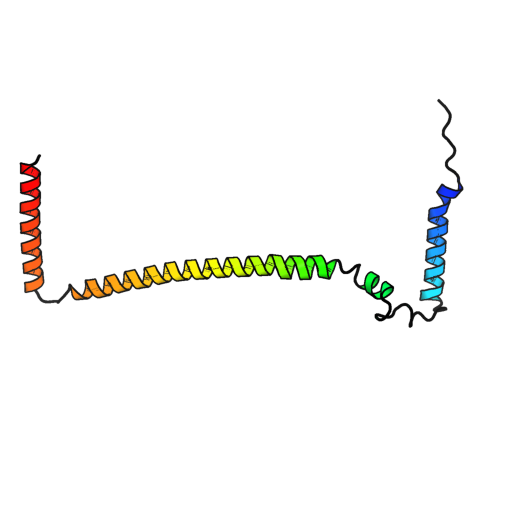 . LYS A 1 105 ? -30.073 -8.445 30.288 1.00 92.12 105 LYS A N 1
ATOM 825 C CA . LYS A 1 105 ? -30.485 -9.536 31.192 1.00 92.12 105 LYS A CA 1
ATOM 826 C C . LYS A 1 105 ? -30.653 -9.077 32.643 1.00 92.12 105 LYS A C 1
ATOM 828 O O . LYS A 1 105 ? -31.409 -9.700 33.383 1.00 92.12 105 LYS A O 1
ATOM 833 N N . VAL A 1 106 ? -29.996 -7.985 33.048 1.00 90.50 106 VAL A N 1
ATOM 834 C CA . VAL A 1 106 ? -30.166 -7.390 34.388 1.00 90.50 106 VAL A CA 1
ATOM 835 C C . VAL A 1 106 ? -31.589 -6.850 34.576 1.00 90.50 106 VAL A C 1
ATOM 837 O O . VAL A 1 106 ? -32.109 -6.842 35.692 1.00 90.50 106 VAL A O 1
ATOM 840 N N . GLN A 1 107 ? -32.261 -6.439 33.498 1.00 89.00 107 GLN A N 1
ATOM 841 C CA . GLN A 1 107 ? -33.653 -6.002 33.553 1.00 89.00 107 GLN A CA 1
ATOM 842 C C . GLN A 1 107 ? -34.607 -7.201 33.497 1.00 89.00 107 GLN A C 1
ATOM 844 O O . GLN A 1 107 ? -35.096 -7.590 32.441 1.00 89.00 107 GLN A O 1
ATOM 849 N N . THR A 1 108 ? -34.895 -7.778 34.664 1.00 88.56 108 THR A N 1
ATOM 850 C CA . THR A 1 108 ? -35.743 -8.976 34.802 1.00 88.56 108 THR A CA 1
ATOM 851 C C . THR A 1 108 ? -37.244 -8.705 34.650 1.00 88.56 108 THR A C 1
ATOM 853 O O . THR A 1 108 ? -38.024 -9.647 34.541 1.00 88.56 108 THR A O 1
ATOM 856 N N . GLY A 1 109 ? -37.677 -7.437 34.687 1.00 89.00 109 GLY A N 1
ATOM 857 C CA . GLY A 1 109 ? -39.097 -7.057 34.665 1.00 89.00 109 GLY A CA 1
ATOM 858 C C . GLY A 1 109 ? -39.849 -7.322 35.978 1.00 89.00 109 GLY A C 1
ATOM 859 O O . GLY A 1 109 ? -41.041 -7.037 36.075 1.00 89.00 109 GLY A O 1
ATOM 860 N N . VAL A 1 110 ? -39.169 -7.825 37.013 1.00 93.38 110 VAL A N 1
ATOM 861 C CA . VAL A 1 110 ? -39.765 -8.127 38.321 1.00 93.38 110 VAL A CA 1
ATOM 862 C C . VAL A 1 110 ? -39.610 -6.930 39.257 1.00 93.38 110 VAL A C 1
ATOM 864 O O . VAL A 1 110 ? -38.502 -6.599 39.673 1.00 93.38 110 VAL A O 1
ATOM 867 N N . VAL A 1 111 ? -40.728 -6.307 39.648 1.00 93.06 111 VAL A N 1
ATOM 868 C CA . VAL A 1 111 ? -40.758 -5.089 40.492 1.00 93.06 111 VAL A CA 1
ATOM 869 C C . VAL A 1 111 ? -39.963 -5.248 41.796 1.00 93.06 111 VAL A C 1
ATOM 871 O O . VAL A 1 111 ? -39.262 -4.326 42.210 1.00 93.06 111 VAL A O 1
ATOM 874 N N . GLN A 1 112 ? -40.015 -6.429 42.420 1.00 93.88 112 GLN A N 1
ATOM 875 C CA . GLN A 1 112 ? -39.270 -6.718 43.651 1.00 93.88 112 GLN A CA 1
ATOM 876 C C . GLN A 1 112 ? -37.753 -6.601 43.454 1.00 93.88 112 GLN A C 1
ATOM 878 O O . GLN A 1 112 ? -37.085 -6.014 44.300 1.00 93.88 112 GLN A O 1
ATOM 883 N N . THR A 1 113 ? -37.215 -7.080 42.326 1.00 91.19 113 THR A N 1
ATOM 884 C CA . THR A 1 113 ? -35.781 -6.982 42.017 1.00 91.19 113 THR A CA 1
ATOM 885 C C . THR A 1 113 ? -35.330 -5.522 41.956 1.00 91.19 113 THR A C 1
ATOM 887 O O . THR A 1 113 ? -34.309 -5.174 42.545 1.00 91.19 113 THR A O 1
ATOM 890 N N . TYR A 1 114 ? -36.118 -4.643 41.327 1.00 92.56 114 TYR A N 1
ATOM 891 C CA . TYR A 1 114 ? -35.819 -3.208 41.290 1.00 92.56 114 TYR A CA 1
ATOM 892 C C . TYR A 1 114 ? -35.845 -2.580 42.687 1.00 92.56 114 TYR A C 1
ATOM 894 O O . TYR A 1 114 ? -34.923 -1.847 43.042 1.00 92.56 114 TYR A O 1
ATOM 902 N N . ALA A 1 115 ? -36.857 -2.897 43.502 1.00 94.25 115 ALA A N 1
ATOM 903 C CA . ALA A 1 115 ? -36.955 -2.384 44.869 1.00 94.25 115 ALA A CA 1
ATOM 904 C C . ALA A 1 115 ? -35.743 -2.799 45.724 1.00 94.25 115 ALA A C 1
ATOM 906 O O . ALA A 1 115 ? -35.171 -1.962 46.422 1.00 94.25 115 ALA A O 1
ATOM 907 N N . THR A 1 116 ? -35.303 -4.059 45.625 1.00 94.38 116 THR A N 1
ATOM 908 C CA . THR A 1 116 ? -34.110 -4.552 46.330 1.00 94.38 116 THR A CA 1
ATOM 909 C C . THR A 1 116 ? -32.847 -3.797 45.914 1.00 94.38 116 THR A C 1
ATOM 911 O O . THR A 1 116 ? -32.089 -3.366 46.782 1.00 94.38 116 THR A O 1
ATOM 914 N N . VAL A 1 117 ? -32.630 -3.592 44.609 1.00 93.38 117 VAL A N 1
ATOM 915 C CA . VAL A 1 117 ? -31.456 -2.862 44.095 1.00 93.38 117 VAL A CA 1
ATOM 916 C C . VAL A 1 117 ? -31.460 -1.403 44.554 1.00 93.38 117 VAL A C 1
ATOM 918 O O . VAL A 1 117 ? -30.421 -0.895 44.970 1.00 93.38 117 VAL A O 1
ATOM 921 N N . ILE A 1 118 ? -32.620 -0.737 44.538 1.00 94.81 118 ILE A N 1
ATOM 922 C CA . ILE A 1 118 ? -32.757 0.650 45.007 1.00 94.81 118 ILE A CA 1
ATOM 923 C C . ILE A 1 118 ? -32.411 0.754 46.494 1.00 94.81 118 ILE A C 1
ATOM 925 O O . ILE A 1 118 ? -31.600 1.600 46.869 1.00 94.81 118 ILE A O 1
ATOM 929 N N . ILE A 1 119 ? -32.984 -0.110 47.337 1.00 96.94 119 ILE A N 1
ATOM 930 C CA . ILE A 1 119 ? -32.716 -0.095 48.782 1.00 96.94 119 ILE A CA 1
ATOM 931 C C . ILE A 1 119 ? -31.225 -0.334 49.043 1.00 96.94 119 ILE A C 1
ATOM 933 O O . ILE A 1 119 ? -30.606 0.444 49.768 1.00 96.94 119 ILE A O 1
ATOM 937 N N . ALA A 1 120 ? -30.629 -1.344 48.402 1.00 96.75 120 ALA A N 1
ATOM 938 C CA . ALA A 1 120 ? -29.202 -1.630 48.531 1.00 96.75 120 ALA A CA 1
ATOM 939 C C . ALA A 1 120 ? -28.329 -0.438 48.093 1.00 96.75 120 ALA A C 1
ATOM 941 O O . ALA A 1 120 ? -27.390 -0.074 48.801 1.00 96.75 120 ALA A O 1
ATOM 942 N N . GLY A 1 121 ? -28.662 0.204 46.969 1.00 96.69 121 GLY A N 1
ATOM 943 C CA . GLY A 1 121 ? -27.945 1.372 46.456 1.00 96.69 121 GLY A CA 1
ATOM 944 C C . GLY A 1 121 ? -28.028 2.587 47.383 1.00 96.69 121 GLY A C 1
ATOM 945 O O . GLY A 1 121 ? -27.012 3.232 47.641 1.00 96.69 121 GLY A O 1
ATOM 946 N N . VAL A 1 122 ? -29.208 2.873 47.942 1.00 97.62 122 VAL A N 1
ATOM 947 C CA . VAL A 1 122 ? -29.398 3.973 48.903 1.00 97.62 122 VAL A CA 1
ATOM 948 C C . VAL A 1 122 ? -28.633 3.703 50.198 1.00 97.62 122 VAL A C 1
ATOM 950 O O . VAL A 1 122 ? -27.931 4.588 50.687 1.00 97.62 122 VAL A O 1
ATOM 953 N N . SER A 1 123 ? -28.712 2.486 50.741 1.00 97.69 123 SER A N 1
ATOM 954 C CA . SER A 1 123 ? -27.949 2.113 51.936 1.00 97.69 123 SER A CA 1
ATOM 955 C C . SER A 1 123 ? -26.441 2.234 51.710 1.00 97.69 123 SER A C 1
ATOM 957 O O . SER A 1 123 ? -25.746 2.792 52.559 1.00 97.69 123 SER A O 1
ATOM 959 N N . LEU A 1 124 ? -25.939 1.778 50.556 1.00 97.75 124 LEU A N 1
ATOM 960 C CA . LEU A 1 124 ? -24.528 1.903 50.189 1.00 97.75 124 LEU A CA 1
ATOM 961 C C . LEU A 1 124 ? -24.093 3.372 50.104 1.00 97.75 124 LEU A C 1
ATOM 963 O O . LEU A 1 124 ? -23.053 3.726 50.653 1.00 97.75 124 LEU A O 1
ATOM 967 N N . LEU A 1 125 ? -24.897 4.232 49.469 1.00 97.06 125 LEU A N 1
ATOM 968 C CA . LEU A 1 125 ? -24.629 5.671 49.387 1.00 97.06 125 LEU A CA 1
ATOM 969 C C . LEU A 1 125 ? -24.546 6.319 50.771 1.00 97.06 125 LEU A C 1
ATOM 971 O O . LEU A 1 125 ? -23.615 7.076 51.026 1.00 97.06 125 LEU A O 1
ATOM 975 N N . ILE A 1 126 ? -25.476 5.999 51.676 1.00 97.31 126 ILE A N 1
ATOM 976 C CA . ILE A 1 126 ? -25.462 6.524 53.051 1.00 97.31 126 ILE A CA 1
ATOM 977 C C . ILE A 1 126 ? -24.178 6.105 53.774 1.00 97.31 126 ILE A C 1
ATOM 979 O O . ILE A 1 126 ? -23.540 6.938 54.417 1.00 97.31 126 ILE A O 1
ATOM 983 N N . ILE A 1 127 ? -23.779 4.835 53.652 1.00 97.12 127 ILE A N 1
ATOM 984 C CA . ILE A 1 127 ? -22.543 4.322 54.260 1.00 97.12 127 ILE A CA 1
ATOM 985 C C . ILE A 1 127 ? -21.325 5.043 53.682 1.00 97.12 127 ILE A C 1
ATOM 987 O O . ILE A 1 127 ? -20.475 5.490 54.448 1.00 97.12 127 ILE A O 1
ATOM 991 N N . LEU A 1 128 ? -21.252 5.189 52.356 1.00 96.69 128 LEU A N 1
ATOM 992 C CA . LEU A 1 128 ? -20.135 5.847 51.682 1.00 96.69 128 LEU A CA 1
ATOM 993 C C . LEU A 1 128 ? -20.011 7.312 52.117 1.00 96.69 128 LEU A C 1
ATOM 995 O O . LEU A 1 128 ? -18.923 7.757 52.468 1.00 96.69 128 LEU A O 1
ATOM 999 N N . VAL A 1 129 ? -21.126 8.047 52.148 1.00 96.94 129 VAL A N 1
ATOM 1000 C CA . VAL A 1 129 ? -21.154 9.448 52.591 1.00 96.94 129 VAL A CA 1
ATOM 1001 C C . VAL A 1 129 ? -20.732 9.560 54.049 1.00 96.94 129 VAL A C 1
ATOM 1003 O O . VAL A 1 129 ? -19.903 10.405 54.374 1.00 96.94 129 VAL A O 1
ATOM 1006 N N . LYS A 1 130 ? -21.260 8.700 54.926 1.00 96.44 130 LYS A N 1
ATOM 1007 C CA . LYS A 1 130 ? -20.883 8.704 56.341 1.00 96.44 130 LYS A CA 1
ATOM 1008 C C . LYS A 1 130 ? -19.388 8.426 56.516 1.00 96.44 130 LYS A C 1
ATOM 1010 O O . LYS A 1 130 ? -18.736 9.142 57.262 1.00 96.44 130 LYS A O 1
ATOM 1015 N N . LEU A 1 131 ? -18.855 7.429 55.810 1.00 96.31 131 LEU A N 1
ATOM 1016 C CA . LEU A 1 131 ? -17.435 7.080 55.853 1.00 96.31 131 LEU A CA 1
ATOM 1017 C C . LEU A 1 131 ? -16.561 8.249 55.387 1.00 96.31 131 LEU A C 1
ATOM 1019 O O . LEU A 1 131 ? -15.567 8.560 56.030 1.00 96.31 131 LEU A O 1
ATOM 1023 N N . ILE A 1 132 ? -16.946 8.913 54.293 1.00 96.44 132 ILE A N 1
ATOM 1024 C CA . ILE A 1 132 ? -16.236 10.094 53.793 1.00 96.44 132 ILE A CA 1
ATOM 1025 C C . ILE A 1 132 ? -16.244 11.197 54.853 1.00 96.44 132 ILE A C 1
ATOM 1027 O O . ILE A 1 132 ? -15.187 11.724 55.160 1.00 96.44 132 ILE A O 1
ATOM 1031 N N . MET A 1 133 ? -17.400 11.503 55.447 1.00 94.56 133 MET A N 1
ATOM 1032 C CA . MET A 1 133 ? -17.532 12.529 56.493 1.00 94.56 133 MET A CA 1
ATOM 1033 C C . MET A 1 133 ? -16.773 12.204 57.787 1.00 94.56 133 MET A C 1
ATOM 1035 O O . MET A 1 133 ? -16.503 13.107 58.563 1.00 94.56 133 MET A O 1
ATOM 1039 N N . GLU A 1 134 ? -16.498 10.930 58.062 1.00 92.12 134 GLU A N 1
ATOM 1040 C CA . GLU A 1 134 ? -15.755 10.491 59.249 1.00 92.12 134 GLU A CA 1
ATOM 1041 C C . GLU A 1 134 ? -14.233 10.494 59.019 1.00 92.12 134 GLU A C 1
ATOM 1043 O O . GLU A 1 134 ? -13.464 10.635 59.967 1.00 92.12 134 GLU A O 1
ATOM 1048 N N . VAL A 1 135 ? -13.797 10.345 57.764 1.00 89.38 135 VAL A N 1
ATOM 1049 C CA . VAL A 1 135 ? -12.382 10.388 57.356 1.00 89.38 135 VAL A CA 1
ATOM 1050 C C . VAL A 1 135 ? -11.881 11.820 57.111 1.00 89.38 135 VAL A C 1
ATOM 1052 O O . VAL A 1 135 ? -10.682 12.064 57.256 1.00 89.38 135 VAL A O 1
ATOM 1055 N N . LEU A 1 136 ? -12.768 12.733 56.705 1.00 76.38 136 LEU A N 1
ATOM 1056 C CA . LEU A 1 136 ? -12.482 14.135 56.360 1.00 76.38 136 LEU A CA 1
ATOM 1057 C C . LEU A 1 136 ? -12.606 15.048 57.587 1.00 76.38 136 LEU A C 1
ATOM 1059 O O . LEU A 1 136 ? -11.706 15.900 57.762 1.00 76.38 136 LEU A O 1
#

Foldseek 3Di:
DDDPPPDPVCVVCVVVVVVVVVVVVCCCCPVVVVDDCVVVCDCVDPVNVCVVCVNVPCCVCPVCPPVVPVVVVVVVVVVVVVVVVVCVVVVVVVVVVVVVVVVVVLPPVDPVSVVVVVVVVVVVVVVVVVVVVVVD

pLDDT: mean 90.25, std 10.0, range [48.75, 98.38]